Protein AF-A0A379WRD1-F1 (afdb_monomer)

Organism: Salmonella enterica I (NCBI:txid59201)

InterPro domains:
  IPR015422 Pyridoxal phosphate-dependent transferase, small domain [G3DSA:3.90.1150.10] (1-58)
  IPR015424 Pyridoxal phosphate-dependent transferase [SSF53383] (2-54)
  IPR050881 LL-diaminopimelate aminotransferase [PTHR42832] (2-57)

Sequence (72 aa):
MGSLEFAKKLLNEAKVCVSPGIGFGDYGDTHVRFALIENRDRIRQAVRGIKAMFRADGVLPSHPKPVEASTE

Foldseek 3Di:
DWQVVVQVLLCPQLVDHWARLCVVPPVGRNDTDDDPPDDPVVVVSSVVSVVVSCVVVVNDDPDDDPPPPPDD

Structure (mmCIF, N/CA/C/O backbone):
data_AF-A0A379WRD1-F1
#
_entry.id   AF-A0A379WRD1-F1
#
loop_
_atom_site.group_PDB
_atom_site.id
_atom_site.type_symbol
_atom_site.label_atom_id
_atom_site.label_alt_id
_atom_site.label_comp_id
_atom_site.label_asym_id
_atom_site.label_entity_id
_atom_site.label_seq_id
_atom_site.pdbx_PDB_ins_code
_atom_site.Cartn_x
_atom_site.Cartn_y
_atom_site.Cartn_z
_atom_site.occupancy
_atom_site.B_iso_or_equiv
_atom_site.auth_seq_id
_atom_site.auth_comp_id
_atom_site.auth_asym_id
_atom_site.auth_atom_id
_atom_site.pdbx_PDB_model_num
ATOM 1 N N . MET A 1 1 ? -7.097 -5.394 -12.292 1.00 88.06 1 MET A N 1
ATOM 2 C CA . MET A 1 1 ? -6.430 -4.211 -11.707 1.00 88.06 1 MET A CA 1
ATOM 3 C C . MET A 1 1 ? -4.954 -4.551 -11.577 1.00 88.06 1 MET A C 1
ATOM 5 O O . MET A 1 1 ? -4.678 -5.579 -10.977 1.00 88.06 1 MET A O 1
ATOM 9 N N . GLY A 1 2 ? -4.051 -3.776 -12.184 1.00 96.75 2 GLY A N 1
ATOM 10 C CA . GLY A 1 2 ? -2.598 -3.973 -12.040 1.00 96.75 2 GLY A CA 1
ATOM 11 C C . GLY A 1 2 ? -2.050 -3.361 -10.745 1.00 96.75 2 GLY A C 1
ATOM 12 O O . GLY A 1 2 ? -2.770 -2.639 -10.042 1.00 96.75 2 GLY A O 1
ATOM 13 N N . SER A 1 3 ? -0.779 -3.616 -10.439 1.00 98.31 3 SER A N 1
ATOM 14 C CA . SER A 1 3 ? -0.130 -3.211 -9.183 1.00 98.31 3 SER A CA 1
ATOM 15 C C . SER A 1 3 ? -0.136 -1.700 -8.952 1.00 98.31 3 SER A C 1
ATOM 17 O O . SER A 1 3 ? -0.311 -1.256 -7.817 1.00 98.31 3 SER A O 1
ATOM 19 N N . LEU A 1 4 ? 0.013 -0.898 -10.014 1.00 98.31 4 LEU A N 1
ATOM 20 C CA . LEU A 1 4 ? 0.023 0.564 -9.922 1.00 98.31 4 LEU A CA 1
ATOM 21 C C . LEU A 1 4 ? -1.331 1.119 -9.470 1.00 98.31 4 LEU A C 1
ATOM 23 O O . LEU A 1 4 ? -1.396 1.926 -8.543 1.00 98.31 4 LEU A O 1
ATOM 27 N N . GLU A 1 5 ? -2.416 0.670 -10.098 1.00 98.50 5 GLU A N 1
ATOM 28 C CA . GLU A 1 5 ? -3.765 1.121 -9.742 1.00 98.50 5 GLU A CA 1
ATOM 29 C C . GLU A 1 5 ? -4.183 0.609 -8.362 1.00 98.50 5 GLU A C 1
ATOM 31 O O . GLU A 1 5 ? -4.789 1.346 -7.582 1.00 98.50 5 GLU A O 1
ATOM 36 N N . PHE A 1 6 ? -3.768 -0.605 -7.994 1.00 98.44 6 PHE A N 1
ATOM 37 C CA . PHE A 1 6 ? -3.994 -1.114 -6.644 1.00 98.44 6 PHE A CA 1
ATOM 38 C C . PHE A 1 6 ? -3.227 -0.313 -5.577 1.00 98.44 6 PHE A C 1
ATOM 40 O O . PHE A 1 6 ? -3.790 0.020 -4.533 1.00 98.44 6 PHE A O 1
ATOM 47 N N . ALA A 1 7 ? -1.975 0.074 -5.842 1.00 98.56 7 ALA A N 1
ATOM 48 C CA . ALA A 1 7 ? -1.197 0.922 -4.937 1.00 98.56 7 ALA A CA 1
ATOM 49 C C . ALA A 1 7 ? -1.835 2.312 -4.749 1.00 98.56 7 ALA A C 1
ATOM 51 O O . ALA A 1 7 ? -1.915 2.805 -3.621 1.00 98.56 7 ALA A O 1
ATOM 52 N N . LYS A 1 8 ? -2.357 2.922 -5.825 1.00 98.56 8 LYS A N 1
ATOM 53 C CA . LYS A 1 8 ? -3.125 4.179 -5.742 1.00 98.56 8 LYS A CA 1
ATOM 54 C C . LYS A 1 8 ? -4.400 4.013 -4.911 1.00 98.56 8 LYS A C 1
ATOM 56 O O . LYS A 1 8 ? -4.697 4.878 -4.087 1.00 98.56 8 LYS A O 1
ATOM 61 N N . LYS A 1 9 ? -5.131 2.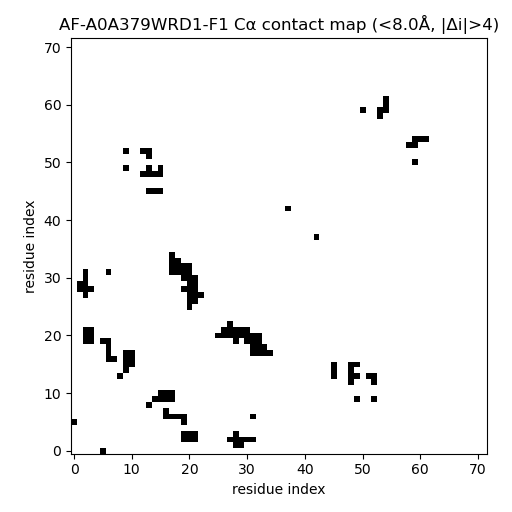905 -5.081 1.00 98.50 9 LYS A N 1
ATOM 62 C CA . LYS A 1 9 ? -6.327 2.596 -4.279 1.00 98.50 9 LYS A CA 1
ATOM 63 C C . LYS A 1 9 ? -5.992 2.485 -2.789 1.00 98.50 9 LYS A C 1
ATOM 65 O O . LYS A 1 9 ? -6.633 3.145 -1.975 1.00 98.50 9 LYS A O 1
ATOM 70 N N . LEU A 1 10 ? -4.941 1.743 -2.431 1.00 98.56 10 LEU A N 1
ATOM 71 C CA . LEU A 1 10 ? -4.467 1.636 -1.044 1.00 98.56 10 LEU A CA 1
ATOM 72 C C . LEU A 1 10 ? -4.112 3.002 -0.439 1.00 98.56 10 LEU A C 1
ATOM 74 O O . LEU A 1 10 ? -4.478 3.288 0.704 1.00 98.56 10 LEU A O 1
ATOM 78 N N . LEU A 1 11 ? -3.453 3.872 -1.206 1.00 98.50 11 LEU A N 1
ATOM 79 C CA . LEU A 1 11 ? -3.121 5.220 -0.751 1.00 98.50 11 LEU A CA 1
ATOM 80 C C . LEU A 1 11 ? -4.384 6.059 -0.507 1.00 98.50 11 LEU A C 1
ATOM 82 O O . LEU A 1 11 ? -4.529 6.675 0.550 1.00 98.50 11 LEU A O 1
ATOM 86 N N . ASN A 1 12 ? -5.309 6.061 -1.465 1.00 98.56 12 ASN A N 1
ATOM 87 C CA . ASN A 1 12 ? -6.494 6.912 -1.428 1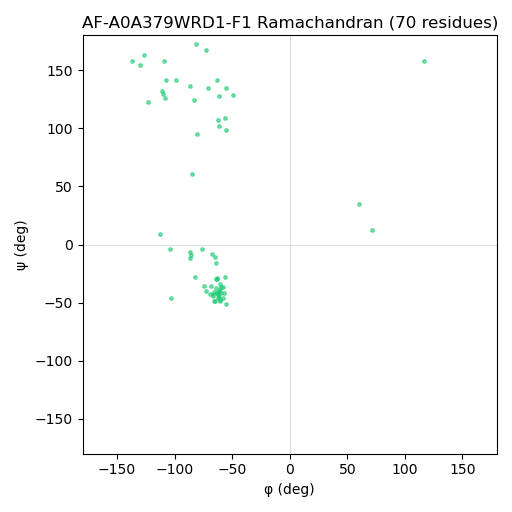.00 98.56 12 ASN A CA 1
ATOM 88 C C . ASN A 1 12 ? -7.530 6.445 -0.402 1.00 98.56 12 ASN A C 1
ATOM 90 O O . ASN A 1 12 ? -8.110 7.277 0.297 1.00 98.56 12 ASN A O 1
ATOM 94 N N . GLU A 1 13 ? -7.747 5.140 -0.274 1.00 98.19 13 GLU A N 1
ATOM 95 C CA . GLU A 1 13 ? -8.843 4.585 0.524 1.00 98.19 13 GLU A CA 1
ATOM 96 C C . GLU A 1 13 ? -8.369 4.032 1.868 1.00 98.19 13 GLU A C 1
ATOM 98 O O . GLU A 1 13 ? -8.943 4.360 2.905 1.00 98.19 13 GLU A O 1
ATOM 103 N N . ALA A 1 14 ? -7.279 3.260 1.878 1.00 98.38 14 ALA A N 1
ATOM 104 C CA . ALA A 1 14 ? -6.726 2.681 3.104 1.00 98.38 14 ALA A CA 1
ATOM 105 C C . ALA A 1 14 ? -5.738 3.612 3.833 1.00 98.38 14 ALA A C 1
ATOM 107 O O . ALA A 1 14 ? -5.394 3.341 4.985 1.00 98.38 14 ALA A O 1
ATOM 108 N N . LYS A 1 15 ? -5.301 4.712 3.198 1.00 98.50 15 LYS A N 1
ATOM 109 C CA . LYS A 1 15 ? -4.263 5.637 3.700 1.00 98.50 15 LYS A CA 1
ATOM 110 C C . LYS A 1 15 ? -2.914 4.943 3.925 1.00 98.50 15 LYS A C 1
ATOM 112 O O . LYS A 1 15 ? -2.181 5.276 4.856 1.00 98.50 15 LYS A O 1
ATOM 117 N N . VAL A 1 16 ? -2.595 3.969 3.070 1.00 98.69 16 VAL A N 1
ATOM 118 C CA . VAL A 1 16 ? -1.362 3.171 3.128 1.00 98.69 16 VAL A CA 1
ATOM 119 C C . VAL A 1 16 ? -0.604 3.300 1.812 1.00 98.69 16 VAL A C 1
ATOM 121 O O . VAL A 1 16 ? -1.131 2.967 0.756 1.00 98.69 16 VAL A O 1
ATOM 124 N N . CYS A 1 17 ? 0.647 3.753 1.877 1.00 98.44 17 CYS A N 1
ATOM 125 C CA . CYS A 1 17 ? 1.546 3.761 0.725 1.00 98.44 17 CYS A CA 1
ATOM 126 C C . CYS A 1 17 ? 2.273 2.411 0.604 1.00 98.44 17 CYS A C 1
ATOM 128 O O . CYS A 1 17 ? 2.757 1.877 1.604 1.00 98.44 17 CYS A O 1
ATOM 130 N N . VAL A 1 18 ? 2.369 1.878 -0.615 1.00 98.56 18 VAL A N 1
ATOM 131 C CA . VAL A 1 18 ? 3.099 0.643 -0.953 1.00 98.56 18 VAL A CA 1
ATOM 132 C C . VAL A 1 18 ? 3.884 0.841 -2.248 1.00 98.56 18 VAL A C 1
ATOM 134 O O . VAL A 1 18 ? 3.538 1.705 -3.053 1.00 98.56 18 VAL A O 1
ATOM 137 N N . SER A 1 19 ? 4.933 0.046 -2.483 1.00 98.62 19 SER A N 1
ATOM 138 C CA . SER A 1 19 ? 5.622 0.070 -3.783 1.00 98.62 19 SER A CA 1
ATOM 139 C C . SER A 1 19 ? 4.875 -0.826 -4.787 1.00 98.62 19 SER A C 1
ATOM 141 O O . SER A 1 19 ? 4.691 -2.010 -4.484 1.00 98.62 19 SER A O 1
ATOM 143 N N . PRO A 1 20 ? 4.455 -0.320 -5.962 1.00 98.69 20 PRO A N 1
ATOM 144 C CA . PRO A 1 20 ? 3.808 -1.141 -6.982 1.00 98.69 20 PRO A CA 1
ATOM 145 C C . PRO A 1 20 ? 4.823 -2.088 -7.634 1.00 98.69 20 PRO A C 1
ATOM 147 O O . PRO A 1 20 ? 5.939 -1.680 -7.959 1.00 98.69 20 PRO A O 1
ATOM 150 N N . GLY A 1 21 ? 4.448 -3.356 -7.807 1.00 98.56 21 GLY A N 1
ATOM 151 C CA . GLY A 1 21 ? 5.337 -4.405 -8.299 1.00 98.56 21 GLY A CA 1
ATOM 152 C C . GLY A 1 21 ? 5.845 -4.189 -9.726 1.00 98.56 21 GLY A C 1
ATOM 153 O O . GLY A 1 21 ? 6.984 -4.550 -10.002 1.00 98.56 21 GLY A O 1
ATOM 154 N N . ILE A 1 22 ? 5.081 -3.496 -10.582 1.00 98.50 22 ILE A N 1
ATOM 155 C CA . ILE A 1 22 ? 5.526 -3.091 -11.930 1.00 98.50 22 ILE A CA 1
ATOM 156 C C . ILE A 1 22 ? 6.825 -2.268 -11.903 1.00 98.50 22 ILE A C 1
ATOM 158 O O . ILE A 1 22 ? 7.629 -2.341 -12.826 1.00 98.50 22 ILE A O 1
ATOM 162 N N . GLY A 1 23 ? 7.094 -1.539 -10.811 1.00 97.75 23 GLY A N 1
ATOM 163 C CA . GLY A 1 23 ? 8.348 -0.800 -10.621 1.00 97.75 23 GLY A CA 1
ATOM 164 C C . GLY A 1 23 ? 9.592 -1.684 -10.457 1.00 97.75 23 GLY A C 1
ATOM 165 O O . GLY A 1 23 ? 10.703 -1.163 -10.444 1.00 97.75 23 GLY A O 1
ATOM 166 N N . PHE A 1 24 ? 9.419 -3.003 -10.333 1.00 98.00 24 PHE A N 1
ATOM 167 C CA . PHE A 1 24 ? 10.489 -4.001 -10.230 1.00 98.00 24 PHE A CA 1
ATOM 168 C C . PHE A 1 24 ? 10.557 -4.925 -11.462 1.00 98.00 24 PHE A C 1
ATOM 170 O O . PHE A 1 24 ? 11.304 -5.901 -11.446 1.00 98.00 24 PHE A O 1
ATOM 177 N N . GLY A 1 25 ? 9.798 -4.618 -12.521 1.00 97.75 25 GLY A N 1
ATOM 178 C CA . GLY A 1 25 ? 9.697 -5.399 -13.756 1.00 97.75 25 GLY A CA 1
ATOM 179 C C . GLY A 1 25 ? 8.289 -5.950 -13.997 1.00 97.75 25 GLY A C 1
ATOM 180 O O . GLY A 1 25 ? 7.502 -6.114 -13.065 1.00 97.75 25 GLY A O 1
ATOM 181 N N . ASP A 1 26 ? 7.983 -6.271 -15.254 1.00 97.56 26 ASP A N 1
ATOM 182 C CA . ASP A 1 26 ? 6.625 -6.622 -15.706 1.00 97.56 26 ASP A CA 1
ATOM 183 C C . ASP A 1 26 ? 6.043 -7.854 -15.001 1.00 97.56 26 ASP A C 1
ATOM 185 O O . ASP A 1 26 ? 4.858 -7.898 -14.672 1.00 97.56 26 ASP A O 1
ATOM 189 N N . TYR A 1 27 ? 6.893 -8.827 -14.663 1.00 97.94 27 TYR A N 1
ATOM 190 C CA . TYR A 1 27 ? 6.502 -10.010 -13.887 1.00 97.94 27 TYR A CA 1
ATOM 191 C C . TYR A 1 27 ? 6.033 -9.675 -12.459 1.00 97.94 27 TYR A C 1
ATOM 193 O O . TYR A 1 27 ? 5.404 -10.506 -11.803 1.00 97.94 27 TYR A O 1
ATOM 201 N N . GLY A 1 28 ? 6.317 -8.466 -11.971 1.00 97.88 28 GLY A N 1
ATOM 202 C CA . GLY A 1 28 ? 5.892 -7.973 -10.668 1.00 97.88 28 GLY A CA 1
ATOM 203 C C . GLY A 1 28 ? 4.497 -7.347 -10.646 1.00 97.88 28 GLY A C 1
ATOM 204 O O . GLY A 1 28 ? 3.998 -7.088 -9.555 1.00 97.88 28 GLY A O 1
ATOM 205 N N . ASP A 1 29 ? 3.831 -7.109 -11.784 1.00 98.06 29 ASP A N 1
ATOM 206 C CA . ASP A 1 29 ? 2.593 -6.302 -11.820 1.00 98.06 29 ASP A CA 1
ATOM 207 C C . ASP A 1 29 ? 1.392 -6.919 -11.071 1.00 98.06 29 ASP A C 1
ATOM 209 O O . ASP A 1 29 ? 0.390 -6.258 -10.803 1.00 98.06 29 ASP A O 1
ATOM 213 N N . THR A 1 30 ? 1.494 -8.181 -10.663 1.00 98.12 30 THR A N 1
ATOM 214 C CA . THR A 1 30 ? 0.488 -8.861 -9.833 1.00 98.12 30 THR A CA 1
ATOM 215 C C . THR A 1 30 ? 0.690 -8.656 -8.329 1.00 98.12 30 THR A C 1
ATOM 217 O O . THR A 1 30 ? -0.153 -9.077 -7.539 1.00 98.12 30 THR A O 1
ATOM 220 N N . HIS A 1 31 ? 1.785 -8.013 -7.913 1.00 98.50 31 HIS A N 1
ATOM 221 C CA . HIS A 1 31 ? 2.179 -7.871 -6.512 1.00 98.50 31 HIS A CA 1
ATOM 222 C C . HIS A 1 31 ? 2.435 -6.412 -6.114 1.00 98.50 31 HIS A C 1
ATOM 224 O O . HIS A 1 31 ? 2.643 -5.519 -6.934 1.00 98.50 31 HIS A O 1
ATOM 230 N N . VAL A 1 32 ? 2.455 -6.172 -4.803 1.00 98.56 32 VAL A N 1
ATOM 231 C CA . VAL A 1 32 ? 2.938 -4.930 -4.188 1.00 98.56 32 VAL A CA 1
ATOM 232 C C . VAL A 1 32 ? 3.930 -5.268 -3.080 1.00 98.56 32 VAL A C 1
ATOM 234 O O . VAL A 1 32 ? 3.869 -6.348 -2.492 1.00 98.56 32 VAL A O 1
ATOM 237 N N . ARG A 1 33 ? 4.838 -4.342 -2.768 1.00 98.69 33 ARG A N 1
ATOM 238 C CA . ARG A 1 33 ? 5.852 -4.522 -1.722 1.00 98.69 33 ARG A CA 1
ATOM 239 C C . ARG A 1 33 ? 5.566 -3.630 -0.519 1.00 98.69 33 ARG A C 1
ATOM 241 O O . ARG A 1 33 ? 5.429 -2.412 -0.658 1.00 98.69 33 ARG A O 1
ATOM 248 N N . PHE A 1 34 ? 5.576 -4.239 0.664 1.00 98.44 34 PHE A N 1
ATOM 249 C CA . PHE A 1 34 ? 5.588 -3.549 1.952 1.00 98.44 34 PHE A CA 1
ATOM 250 C C . PHE A 1 34 ? 7.011 -3.492 2.508 1.00 98.44 34 PHE A C 1
ATOM 252 O O . PHE A 1 34 ? 7.765 -4.457 2.396 1.00 98.44 34 PHE A O 1
ATOM 259 N N . ALA A 1 35 ? 7.366 -2.370 3.132 1.00 98.00 35 ALA A N 1
ATOM 260 C CA . ALA A 1 35 ? 8.608 -2.220 3.879 1.00 98.00 35 ALA A CA 1
ATOM 261 C C . ALA A 1 35 ? 8.287 -2.111 5.375 1.00 98.00 35 ALA A C 1
ATOM 263 O O . ALA A 1 35 ? 7.418 -1.336 5.775 1.00 98.00 35 ALA A O 1
ATOM 264 N N . LEU A 1 36 ? 8.990 -2.876 6.208 1.00 97.69 36 LEU A N 1
ATOM 265 C CA . LEU A 1 36 ? 8.815 -2.871 7.664 1.00 97.69 36 LEU A CA 1
ATOM 266 C C . LEU A 1 36 ? 9.643 -1.747 8.307 1.00 97.69 36 LEU A C 1
ATOM 268 O O . LEU A 1 36 ? 10.550 -2.001 9.091 1.00 97.69 36 LEU A O 1
ATOM 272 N N . ILE A 1 37 ? 9.349 -0.504 7.921 1.00 97.62 37 ILE A N 1
ATOM 273 C CA . ILE A 1 37 ? 10.074 0.711 8.348 1.00 97.62 37 ILE A CA 1
ATOM 274 C C . ILE A 1 37 ? 9.312 1.538 9.394 1.00 97.62 37 ILE A C 1
ATOM 276 O O . ILE A 1 37 ? 9.808 2.549 9.877 1.00 97.62 37 ILE A O 1
ATOM 280 N N . GLU A 1 38 ? 8.096 1.116 9.729 1.00 98.25 38 GLU A N 1
ATOM 281 C CA . GLU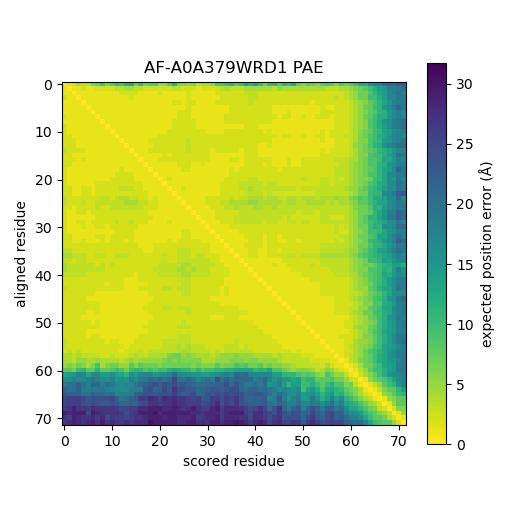 A 1 38 ? 7.183 1.793 10.648 1.00 98.25 38 GLU A CA 1
ATOM 282 C C . GLU A 1 38 ? 7.043 1.003 11.954 1.00 98.25 38 GLU A C 1
ATOM 284 O O . GLU A 1 38 ? 7.262 -0.209 12.003 1.00 98.25 38 GLU A O 1
ATOM 289 N N . ASN A 1 39 ? 6.635 1.674 13.032 1.00 98.06 39 ASN A N 1
ATOM 290 C CA . ASN A 1 39 ? 6.425 1.010 14.319 1.00 98.06 39 ASN A CA 1
ATOM 291 C C . ASN A 1 39 ? 5.157 0.126 14.333 1.00 98.06 39 ASN A C 1
ATOM 293 O O . ASN A 1 39 ? 4.280 0.215 13.469 1.00 98.06 39 ASN A O 1
ATOM 297 N N . ARG A 1 40 ? 5.023 -0.720 15.364 1.00 98.19 40 ARG A N 1
ATOM 298 C CA . ARG A 1 40 ? 3.911 -1.683 15.487 1.00 98.19 40 ARG A CA 1
ATOM 299 C C . ARG A 1 40 ? 2.531 -1.026 15.471 1.00 98.19 40 ARG A C 1
ATOM 301 O O . ARG A 1 40 ? 1.599 -1.604 14.914 1.00 98.19 40 ARG A O 1
ATOM 308 N N . ASP A 1 41 ? 2.379 0.154 16.059 1.00 98.44 41 ASP A N 1
ATOM 309 C CA . ASP A 1 41 ? 1.082 0.828 16.132 1.00 98.44 41 ASP A CA 1
ATOM 310 C C . ASP A 1 41 ? 0.673 1.426 14.786 1.00 98.44 41 ASP A C 1
ATOM 312 O O . ASP A 1 41 ? -0.494 1.322 14.394 1.00 98.44 41 ASP A O 1
ATOM 316 N N . ARG A 1 42 ? 1.644 1.935 14.024 1.00 98.31 42 ARG A N 1
ATOM 317 C CA . ARG A 1 42 ? 1.465 2.380 12.635 1.00 98.31 42 ARG A CA 1
ATOM 318 C C . ARG A 1 42 ? 1.142 1.214 11.706 1.00 98.31 42 ARG A C 1
ATOM 320 O O . ARG A 1 42 ? 0.197 1.309 10.925 1.00 98.31 42 ARG A O 1
ATOM 327 N N . ILE A 1 43 ? 1.817 0.075 11.861 1.00 98.31 43 ILE A N 1
ATOM 328 C CA . ILE A 1 43 ? 1.489 -1.151 11.115 1.00 98.31 43 ILE A CA 1
ATOM 329 C C . ILE A 1 43 ? 0.058 -1.613 11.439 1.00 98.31 43 ILE A C 1
ATOM 331 O O . ILE A 1 43 ? -0.722 -1.896 10.531 1.00 98.31 43 ILE A O 1
ATOM 335 N N . ARG A 1 44 ? -0.348 -1.620 12.716 1.00 98.38 44 ARG A N 1
ATOM 336 C CA . ARG A 1 44 ? -1.736 -1.941 13.103 1.00 98.38 44 ARG A CA 1
ATOM 337 C C . ARG A 1 44 ? -2.744 -0.962 12.501 1.00 98.38 44 ARG A C 1
ATOM 339 O O . ARG A 1 44 ? -3.829 -1.383 12.104 1.00 98.38 44 ARG A O 1
ATOM 346 N N . GLN A 1 45 ? -2.411 0.326 12.432 1.00 98.50 45 GLN A N 1
ATOM 347 C CA . GLN A 1 45 ? -3.245 1.331 11.773 1.00 98.50 45 GLN A CA 1
ATOM 348 C C . GLN A 1 45 ? -3.405 1.035 10.277 1.00 98.50 45 GLN A C 1
ATOM 350 O O . GLN A 1 45 ? -4.53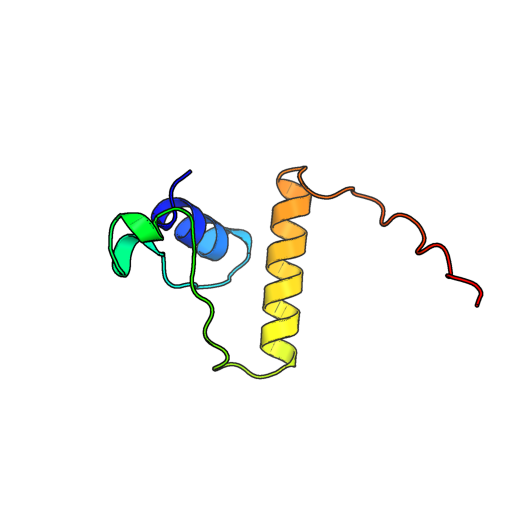7 1.038 9.795 1.00 98.50 45 GLN A O 1
ATOM 355 N N . ALA A 1 46 ? -2.317 0.712 9.576 1.00 98.56 46 ALA A N 1
ATOM 356 C CA . ALA A 1 46 ? -2.353 0.332 8.165 1.00 98.56 46 ALA A CA 1
ATOM 357 C C . ALA A 1 46 ? -3.252 -0.894 7.928 1.00 98.56 46 ALA A C 1
ATOM 359 O O . ALA A 1 46 ? -4.129 -0.865 7.067 1.00 98.56 46 ALA A O 1
ATOM 360 N N . VAL A 1 47 ? -3.119 -1.935 8.758 1.00 98.25 47 VAL A N 1
ATOM 361 C CA . VAL A 1 47 ? -3.970 -3.138 8.686 1.00 98.25 47 VAL A CA 1
ATOM 362 C C . VAL A 1 47 ? -5.450 -2.797 8.889 1.00 98.25 47 VAL A C 1
ATOM 364 O O . VAL A 1 47 ? -6.302 -3.317 8.169 1.00 98.25 47 VAL A O 1
ATOM 367 N N . ARG A 1 48 ? -5.784 -1.904 9.833 1.00 98.06 48 ARG A N 1
ATOM 368 C CA . ARG A 1 48 ? -7.171 -1.442 10.028 1.00 98.06 48 ARG A CA 1
ATOM 369 C C . ARG A 1 48 ? -7.706 -0.700 8.801 1.00 98.06 48 ARG A C 1
ATOM 371 O O . ARG A 1 48 ? -8.847 -0.952 8.422 1.00 98.06 48 ARG A O 1
ATOM 378 N N . GLY A 1 49 ? -6.894 0.157 8.179 1.00 98.25 49 GLY A N 1
ATOM 379 C CA . GLY A 1 49 ? -7.249 0.864 6.944 1.00 98.25 49 GLY A CA 1
ATOM 380 C C . GLY A 1 49 ? -7.545 -0.097 5.791 1.00 98.25 49 GLY A C 1
ATOM 381 O O . GLY A 1 49 ? -8.611 -0.022 5.185 1.00 98.25 49 GLY A O 1
ATOM 382 N N . ILE A 1 50 ? -6.662 -1.072 5.560 1.00 98.19 50 ILE A N 1
ATOM 383 C CA . ILE A 1 50 ? -6.839 -2.098 4.517 1.00 98.19 50 ILE A CA 1
ATOM 384 C C . ILE A 1 50 ? -8.093 -2.939 4.786 1.00 98.19 50 ILE A C 1
ATOM 386 O O . ILE A 1 50 ? -8.891 -3.184 3.885 1.00 98.19 50 ILE A O 1
ATOM 390 N N . LYS A 1 51 ? -8.319 -3.341 6.043 1.00 97.12 51 LYS A N 1
ATOM 391 C CA . LYS A 1 51 ? -9.518 -4.096 6.429 1.00 97.12 51 LYS A CA 1
ATOM 392 C C . LYS A 1 51 ? -10.806 -3.305 6.181 1.00 97.12 51 LYS A C 1
ATOM 394 O O . LYS A 1 51 ? -11.801 -3.895 5.767 1.00 97.12 51 LYS A O 1
ATOM 399 N N . ALA A 1 52 ? -10.809 -2.001 6.457 1.00 97.06 52 ALA A N 1
ATOM 400 C CA . ALA A 1 52 ? -11.956 -1.136 6.193 1.00 97.06 52 ALA A CA 1
ATOM 401 C C . ALA A 1 52 ? -12.219 -0.991 4.686 1.00 97.06 52 ALA A C 1
ATOM 403 O O . ALA A 1 52 ? -13.363 -1.153 4.269 1.00 97.06 52 ALA A O 1
ATOM 404 N N . MET A 1 53 ? -11.167 -0.788 3.886 1.00 97.62 53 MET A N 1
ATOM 405 C CA . MET A 1 53 ? -11.242 -0.758 2.420 1.00 97.62 53 MET A CA 1
ATOM 406 C C . MET A 1 53 ? -11.869 -2.047 1.871 1.00 97.62 53 MET A C 1
ATOM 408 O O . MET A 1 53 ? -12.872 -1.993 1.172 1.00 97.62 53 MET A O 1
ATOM 412 N N . PHE A 1 54 ? -11.381 -3.221 2.285 1.00 97.12 54 PHE A N 1
ATOM 413 C CA . PHE A 1 54 ? -11.943 -4.499 1.832 1.00 97.12 54 PHE A CA 1
ATOM 414 C C . PHE A 1 54 ? -13.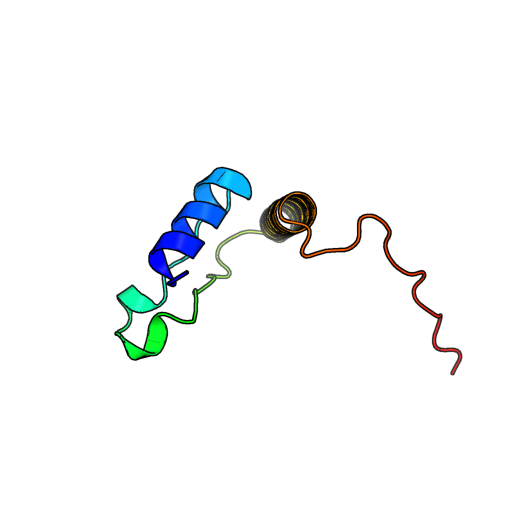391 -4.746 2.272 1.00 97.12 54 PHE A C 1
ATOM 416 O O . PHE A 1 54 ? -14.129 -5.439 1.575 1.00 97.12 54 PHE A O 1
ATOM 423 N N . ARG A 1 55 ? -13.815 -4.208 3.422 1.00 95.56 55 ARG A N 1
ATOM 424 C CA . ARG A 1 55 ? -15.228 -4.245 3.829 1.00 95.56 55 ARG A CA 1
ATOM 425 C C . ARG A 1 55 ? -16.090 -3.347 2.947 1.00 95.56 55 ARG A C 1
ATOM 427 O O 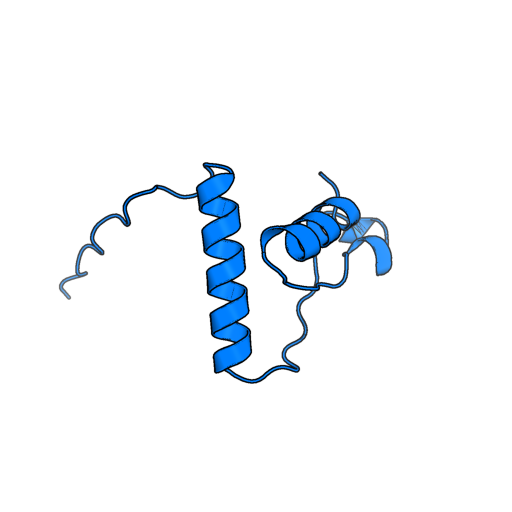. ARG A 1 55 ? -17.178 -3.766 2.573 1.00 95.56 55 ARG A O 1
ATOM 434 N N . ALA A 1 56 ? -15.610 -2.147 2.622 1.00 95.50 56 ALA A N 1
ATOM 435 C CA . ALA A 1 56 ? -16.301 -1.229 1.718 1.00 95.50 56 ALA A CA 1
ATOM 436 C C . ALA A 1 56 ? -16.415 -1.808 0.297 1.00 95.50 56 ALA A C 1
ATOM 438 O O . ALA A 1 56 ? -17.462 -1.683 -0.328 1.00 95.50 56 ALA A O 1
ATOM 439 N N . ASP A 1 57 ? -15.383 -2.521 -0.1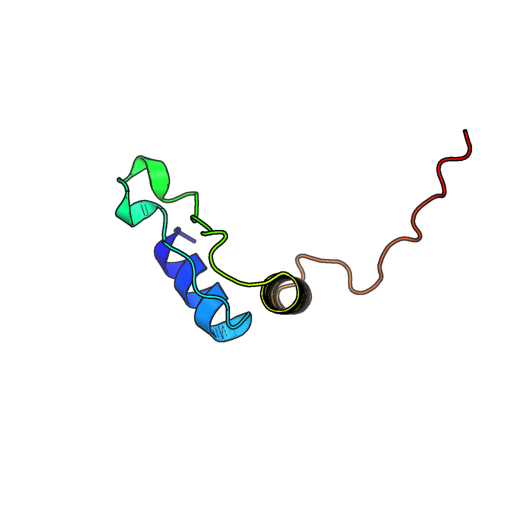60 1.00 95.69 57 ASP A N 1
ATOM 440 C CA . ASP A 1 57 ? -15.362 -3.220 -1.450 1.00 95.69 57 ASP A CA 1
ATOM 441 C C . ASP A 1 57 ? -16.187 -4.529 -1.457 1.00 95.69 57 ASP A C 1
ATOM 443 O O . ASP A 1 57 ? -16.273 -5.199 -2.483 1.00 95.69 57 ASP A O 1
ATOM 447 N N . GLY A 1 58 ? -16.767 -4.943 -0.322 1.00 94.81 58 GLY A N 1
ATOM 448 C CA . GLY A 1 58 ? -17.561 -6.175 -0.215 1.00 94.81 58 GLY A CA 1
ATOM 449 C C . GLY A 1 58 ? -16.754 -7.480 -0.276 1.00 94.81 58 GLY A C 1
ATOM 450 O O . GLY A 1 58 ? -17.335 -8.555 -0.400 1.00 94.81 58 GLY A O 1
ATOM 451 N N . VAL A 1 59 ? -15.423 -7.410 -0.168 1.00 93.62 59 VAL A N 1
ATOM 452 C CA . VAL A 1 59 ? -14.514 -8.572 -0.224 1.00 93.62 59 VAL A CA 1
ATOM 453 C C . VAL A 1 59 ? -14.427 -9.285 1.129 1.00 93.62 59 VAL A C 1
ATOM 455 O O . VAL A 1 59 ? -14.176 -10.487 1.196 1.00 93.62 59 VAL A O 1
ATOM 458 N N . LEU A 1 60 ? -14.638 -8.555 2.229 1.00 88.88 60 LEU A N 1
ATOM 459 C CA . LEU A 1 60 ? -14.698 -9.122 3.576 1.00 88.88 60 LEU A CA 1
ATOM 460 C C . LEU A 1 60 ? -16.129 -9.123 4.123 1.00 88.88 60 LEU A C 1
ATOM 462 O O . LEU A 1 60 ? -16.837 -8.124 3.978 1.00 88.88 60 LEU A O 1
ATOM 466 N N . PRO A 1 61 ? -16.535 -10.182 4.849 1.00 80.25 61 PRO A N 1
ATOM 467 C CA . PRO A 1 61 ? -17.835 -10.217 5.498 1.00 80.25 61 PRO A CA 1
ATOM 468 C C . PRO A 1 61 ? -17.946 -9.114 6.561 1.00 80.25 61 PRO A C 1
ATOM 470 O O . PRO A 1 61 ? -16.999 -8.813 7.301 1.00 80.25 61 PRO A O 1
ATOM 473 N N . SER A 1 62 ? -19.135 -8.516 6.650 1.00 69.44 62 SER A N 1
ATOM 474 C CA . SER A 1 62 ? -19.463 -7.480 7.638 1.00 69.44 62 SER A CA 1
ATOM 475 C C . SER A 1 62 ? -19.391 -8.012 9.074 1.00 69.44 62 SER A C 1
ATOM 477 O O . SER A 1 62 ? -19.014 -7.273 9.987 1.00 69.44 62 SER A O 1
ATOM 479 N N . HIS A 1 63 ? -19.654 -9.309 9.258 1.00 68.44 63 HIS A N 1
ATOM 480 C CA . HIS A 1 63 ? -19.543 -10.011 10.529 1.00 68.4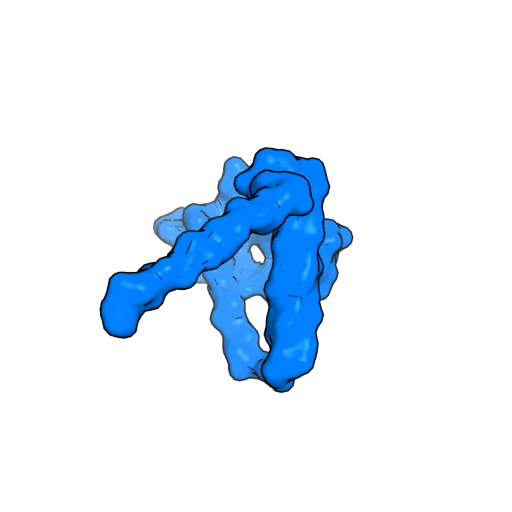4 63 HIS A CA 1
ATOM 481 C C . HIS A 1 63 ? -18.337 -10.965 10.520 1.00 68.44 63 HIS A C 1
ATOM 483 O O . HIS A 1 63 ? -18.228 -11.799 9.617 1.00 68.44 63 HIS A O 1
ATOM 489 N N . PRO A 1 64 ? -17.413 -10.877 11.495 1.00 63.50 64 PRO A N 1
ATOM 490 C CA . PRO A 1 64 ? -16.441 -11.942 11.682 1.00 63.50 64 PRO A CA 1
ATOM 491 C C . PRO A 1 64 ? -17.206 -13.227 12.021 1.00 63.50 64 PRO A C 1
ATOM 493 O O . PRO A 1 64 ? -18.027 -13.217 12.939 1.00 63.50 64 PRO A O 1
ATOM 496 N N . LYS A 1 65 ? -16.948 -14.327 11.299 1.00 59.12 65 LYS A N 1
ATOM 497 C CA . LYS A 1 65 ? -17.361 -15.649 11.786 1.00 59.12 65 LYS A CA 1
ATOM 498 C C . LYS A 1 65 ? -16.750 -15.832 13.182 1.00 59.12 65 LYS A C 1
ATOM 500 O O . LYS A 1 65 ? -15.572 -15.486 13.340 1.00 59.12 65 LYS A O 1
ATOM 505 N N . PRO A 1 66 ? -17.512 -16.320 14.178 1.00 61.09 66 PRO A N 1
ATOM 506 C CA . PRO A 1 66 ? -16.933 -16.730 15.446 1.00 61.09 66 PRO A CA 1
ATOM 507 C C . PRO A 1 66 ? -15.747 -17.639 15.143 1.00 61.09 66 PRO A C 1
ATOM 509 O O . PRO A 1 66 ? -15.861 -18.545 14.318 1.00 61.09 66 PRO A O 1
ATOM 512 N N . VAL A 1 67 ? -14.595 -17.338 15.738 1.00 66.69 67 VAL A N 1
ATOM 513 C CA . VAL A 1 67 ? -13.459 -18.254 15.697 1.00 66.69 67 VAL A CA 1
ATOM 514 C C . VAL A 1 67 ? -13.950 -19.502 16.417 1.00 66.69 67 VAL A C 1
ATOM 516 O O . VAL A 1 67 ? -14.176 -19.449 17.624 1.00 66.69 67 VAL A O 1
ATOM 519 N N . GLU A 1 68 ? -14.216 -20.576 15.675 1.00 60.00 68 GLU A N 1
ATOM 520 C CA . GLU A 1 68 ? -14.433 -21.888 16.272 1.00 60.00 68 GLU A CA 1
ATOM 521 C C . GLU A 1 68 ? -13.178 -22.173 17.090 1.00 60.00 68 GLU A C 1
ATOM 523 O O . GLU A 1 68 ? -12.081 -22.294 16.546 1.00 60.00 68 GLU A O 1
ATOM 528 N N . ALA A 1 69 ? -13.326 -22.127 18.414 1.00 55.00 69 ALA A N 1
ATOM 529 C CA . ALA A 1 69 ? -12.262 -22.469 19.329 1.00 55.00 69 ALA A CA 1
ATOM 530 C C . ALA A 1 69 ? -11.921 -23.933 19.057 1.00 55.00 69 ALA A C 1
ATOM 532 O O . ALA A 1 69 ? -12.668 -24.833 19.444 1.00 55.00 69 ALA A O 1
ATOM 533 N N . SER A 1 70 ? -10.828 -24.151 18.328 1.00 49.88 70 SER A N 1
ATOM 534 C CA . SER A 1 70 ? -10.179 -25.444 18.192 1.00 49.88 70 SER A CA 1
ATOM 535 C C . SER A 1 70 ? -9.865 -25.920 19.603 1.00 49.88 70 SER A C 1
ATOM 537 O O . SER A 1 70 ? -8.946 -25.427 20.254 1.00 49.88 70 SER A O 1
ATOM 539 N N . THR A 1 71 ? -10.749 -26.780 20.094 1.00 50.75 71 THR A N 1
ATOM 540 C CA . THR A 1 71 ? -10.601 -27.509 21.338 1.00 50.75 71 THR A CA 1
ATOM 541 C C . THR A 1 71 ? -9.689 -28.674 21.009 1.00 50.75 71 THR A C 1
ATOM 543 O O . THR A 1 71 ? -10.185 -29.667 20.494 1.00 50.75 71 THR A O 1
ATOM 546 N N . GLU A 1 72 ? -8.390 -28.516 21.249 1.00 40.72 72 GLU A N 1
ATOM 547 C CA . GLU A 1 72 ? -7.453 -29.601 21.572 1.00 40.72 72 GLU A CA 1
ATOM 548 C C . GLU A 1 72 ? -6.405 -29.070 22.556 1.00 40.72 72 GLU A C 1
ATOM 550 O O . GLU A 1 72 ? -5.881 -27.954 22.322 1.00 40.72 72 GLU A O 1
#

Radius of gyration: 14.99 Å; Cα contacts (8 Å, |Δi|>4): 76; chains: 1; bounding box: 30×36×37 Å

Mean predicted aligned error: 5.98 Å

Secondary structure (DSSP, 8-state):
--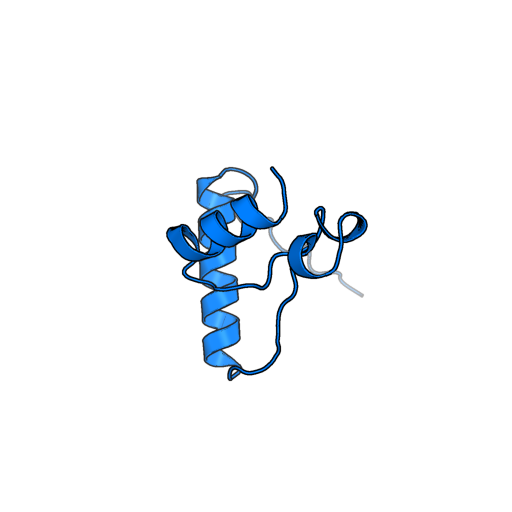HHHHHHHIIIII----EEGGGG-GGGTT-EE----S-HHHHHHHHHHHHHHHHHTT-S-SSPPP------

pLDDT: mean 91.4, std 14.57, range [40.72, 98.69]

Solvent-accessible surface area (backbone atoms only — not comparable to full-atom values): 4331 Å² total; per-residue (Å²): 131,50,18,60,61,49,30,51,46,32,36,75,68,21,69,33,87,54,47,32,17,45,83,77,39,77,93,28,26,89,39,69,47,85,77,94,84,66,55,72,68,56,51,51,49,39,52,52,25,46,53,50,41,34,42,74,72,65,77,38,73,95,63,79,74,79,76,78,76,79,85,124

Nearest PDB structures (foldseek):
  2x5d-assembly1_B  TM=1.011E+00  e=1.725E-07  Pseudomonas aeruginosa PAO1
  2x5d-assembly1_D  TM=1.011E+00  e=8.089E-07  Pseudomonas aeruginosa PAO1
  1dju-assembly1_B  TM=9.307E-01  e=6.135E-03  Pyrococcus horikoshii OT3
  1dju-assembly1_A  TM=9.312E-01  e=7.017E-03  Pyrococcus horikoshii OT3
  1gd9-assembly1_B  TM=9.238E-01  e=1.374E-02  Pyrococcus horikoshii